Protein AF-A0A382IXW3-F1 (afdb_monomer_lite)

Sequence (62 aa):
MILIDFNQVMIGNLMMNAKTQADVSEDLLRHMILNTLRNYRKQFTKQYGEIIICNDSRHYWR

Organism: NCBI:txid408172

Foldseek 3Di:
DAEDALVVLLVVLQVVVVVVDVDDDPVVSVVSSVVVVVVCCVVPCVPPNDYDYDYDDPDDPD

Radius of gyration: 13.63 Å; chains: 1; bounding box: 35×16×36 Å

Structure (mmCIF, N/CA/C/O backbone):
data_AF-A0A382IXW3-F1
#
_entry.id   AF-A0A382IXW3-F1
#
lo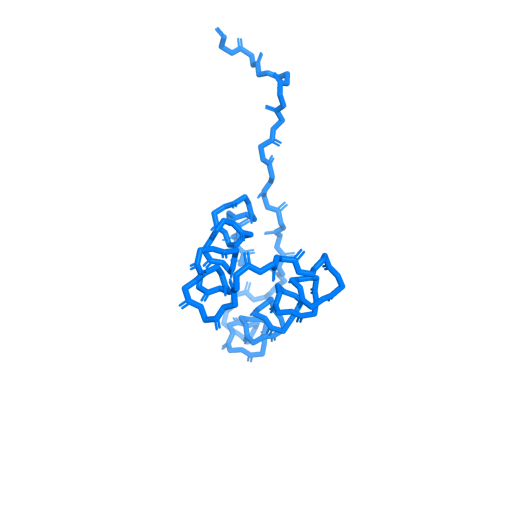op_
_atom_site.group_PDB
_atom_site.id
_atom_site.type_symbol
_atom_site.label_atom_id
_atom_site.label_alt_id
_atom_site.label_comp_id
_atom_site.label_asym_id
_atom_site.label_entity_id
_atom_site.label_seq_id
_atom_site.pdbx_PDB_ins_code
_atom_site.Cartn_x
_atom_site.Cartn_y
_atom_site.Cartn_z
_atom_site.occupancy
_atom_site.B_iso_or_equiv
_atom_site.auth_seq_id
_atom_site.auth_comp_id
_atom_site.auth_asym_id
_atom_site.auth_atom_id
_atom_site.pdbx_PDB_model_num
ATOM 1 N N . MET A 1 1 ? -12.917 3.382 7.646 1.00 93.12 1 MET A N 1
ATOM 2 C CA . MET A 1 1 ? -12.083 2.593 6.715 1.00 93.12 1 MET A CA 1
ATOM 3 C C . MET A 1 1 ? -10.833 3.404 6.401 1.00 93.12 1 MET A C 1
ATOM 5 O O . MET A 1 1 ? -10.949 4.625 6.414 1.00 93.12 1 MET A O 1
ATOM 9 N N . ILE A 1 2 ? -9.672 2.794 6.150 1.00 97.19 2 ILE A N 1
ATOM 10 C CA . ILE A 1 2 ? -8.437 3.514 5.781 1.00 97.19 2 ILE A CA 1
ATOM 11 C C . ILE A 1 2 ? -8.196 3.311 4.282 1.00 97.19 2 ILE A C 1
ATOM 13 O O . ILE A 1 2 ? -7.888 2.199 3.869 1.00 97.19 2 ILE A O 1
ATOM 17 N N . LEU A 1 3 ? -8.340 4.364 3.476 1.00 97.25 3 LEU A N 1
ATOM 18 C CA . LEU A 1 3 ? -8.047 4.328 2.040 1.00 97.25 3 LEU A CA 1
ATOM 19 C C . LEU A 1 3 ? -6.618 4.819 1.810 1.00 97.25 3 LEU A C 1
ATOM 21 O O . LEU A 1 3 ? -6.296 5.951 2.169 1.00 97.25 3 LEU A O 1
ATOM 25 N N . ILE A 1 4 ? -5.768 3.971 1.240 1.00 96.94 4 ILE A N 1
ATOM 26 C CA . ILE A 1 4 ? -4.366 4.303 0.976 1.00 96.94 4 ILE A CA 1
ATOM 27 C C . ILE A 1 4 ? -4.157 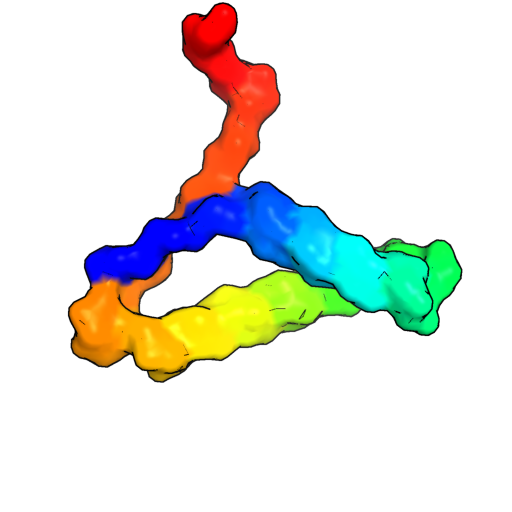4.398 -0.528 1.00 96.94 4 ILE A C 1
ATOM 29 O O . ILE A 1 4 ? -4.334 3.406 -1.229 1.00 96.94 4 ILE A O 1
ATOM 33 N N . ASP A 1 5 ? -3.727 5.568 -1.001 1.00 96.94 5 ASP A N 1
ATOM 34 C CA . ASP A 1 5 ? -3.124 5.717 -2.327 1.00 96.94 5 ASP A CA 1
ATOM 35 C C . ASP A 1 5 ? -1.762 5.010 -2.327 1.00 96.94 5 ASP A C 1
ATOM 37 O O . ASP A 1 5 ? -0.769 5.503 -1.780 1.00 96.94 5 ASP A O 1
ATOM 41 N N . PHE A 1 6 ? -1.738 3.792 -2.860 1.00 96.62 6 PHE A N 1
ATOM 42 C CA . PHE A 1 6 ? -0.577 2.921 -2.768 1.00 96.62 6 PHE A CA 1
ATOM 43 C C 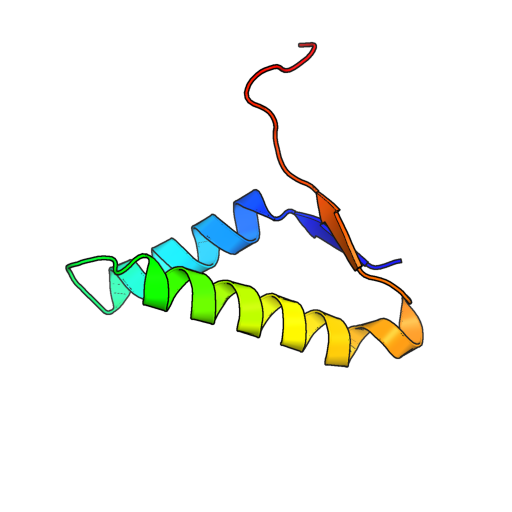. PHE A 1 6 ? 0.544 3.365 -3.699 1.00 96.62 6 PHE A C 1
ATOM 45 O O . PHE A 1 6 ? 1.705 3.370 -3.290 1.00 96.62 6 PHE A O 1
ATOM 52 N N . ASN A 1 7 ? 0.201 3.815 -4.906 1.00 95.06 7 ASN A N 1
ATOM 53 C CA . ASN A 1 7 ? 1.152 4.320 -5.888 1.00 95.06 7 ASN A CA 1
ATOM 54 C C . ASN A 1 7 ? 1.998 5.451 -5.294 1.00 95.06 7 ASN A C 1
ATOM 56 O O . ASN A 1 7 ? 3.229 5.410 -5.369 1.00 95.06 7 ASN A O 1
ATOM 60 N N . GLN A 1 8 ? 1.360 6.418 -4.628 1.00 95.00 8 GLN A N 1
ATOM 61 C CA . GLN A 1 8 ? 2.082 7.530 -4.008 1.00 95.00 8 GLN A CA 1
ATOM 62 C C . GLN A 1 8 ? 2.924 7.099 -2.803 1.00 95.00 8 GLN A C 1
ATOM 64 O O . GLN A 1 8 ? 4.040 7.592 -2.622 1.00 95.00 8 GLN A O 1
ATOM 69 N N . VAL A 1 9 ? 2.457 6.133 -2.005 1.00 95.81 9 VAL A N 1
ATOM 70 C CA . VAL A 1 9 ? 3.257 5.564 -0.904 1.00 95.81 9 VAL A CA 1
ATOM 71 C C . VAL A 1 9 ? 4.513 4.863 -1.432 1.00 95.81 9 VAL A C 1
ATOM 73 O O . VAL A 1 9 ? 5.590 5.012 -0.844 1.00 95.81 9 VAL A O 1
ATOM 76 N N . MET A 1 10 ? 4.404 4.125 -2.539 1.00 94.88 10 MET A N 1
ATOM 77 C CA . MET A 1 10 ? 5.545 3.468 -3.181 1.00 94.88 10 MET A CA 1
ATOM 78 C C . MET A 1 10 ? 6.555 4.492 -3.705 1.00 94.88 10 MET A C 1
ATOM 80 O O . MET A 1 10 ? 7.742 4.391 -3.390 1.00 94.88 10 MET A O 1
ATOM 84 N N . ILE A 1 11 ? 6.090 5.506 -4.444 1.00 94.06 11 ILE A N 1
ATOM 85 C CA . ILE A 1 11 ? 6.947 6.565 -5.000 1.00 94.06 11 ILE A CA 1
ATOM 86 C C . ILE A 1 11 ? 7.638 7.344 -3.875 1.00 94.06 11 ILE A C 1
ATOM 88 O O . ILE A 1 11 ? 8.839 7.594 -3.953 1.00 94.06 11 ILE A O 1
ATOM 92 N N . GLY A 1 12 ? 6.926 7.676 -2.795 1.00 93.19 12 GLY A N 1
ATOM 93 C CA . GLY A 1 12 ? 7.508 8.362 -1.641 1.00 93.19 12 GLY A CA 1
ATOM 94 C C . GLY A 1 12 ? 8.637 7.566 -0.975 1.00 93.19 12 GL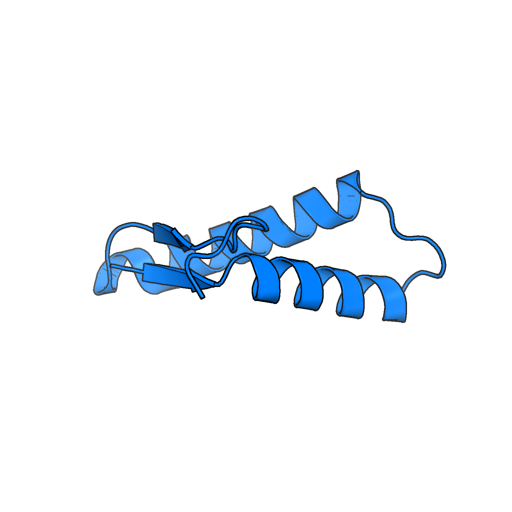Y A C 1
ATOM 95 O O . GLY A 1 12 ? 9.697 8.124 -0.684 1.00 93.19 12 GLY A O 1
ATOM 96 N N . ASN A 1 13 ? 8.449 6.255 -0.785 1.00 92.06 13 ASN A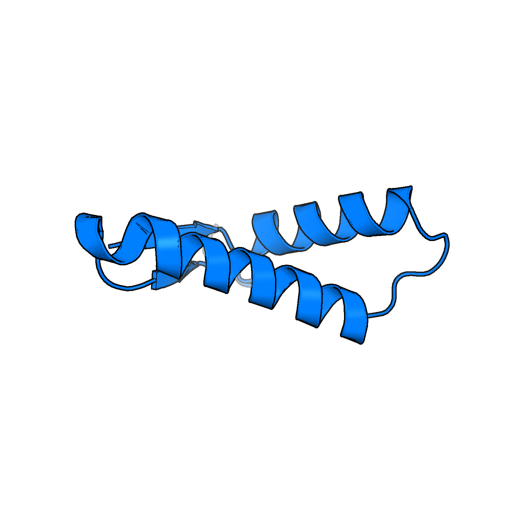 N 1
ATOM 97 C CA . ASN A 1 13 ? 9.490 5.376 -0.240 1.00 92.06 13 ASN A CA 1
ATOM 98 C C . ASN A 1 13 ? 10.699 5.267 -1.178 1.00 92.06 13 ASN A C 1
ATOM 100 O O . ASN A 1 13 ? 11.837 5.352 -0.714 1.00 92.06 13 ASN A O 1
ATOM 104 N N . LEU A 1 14 ? 10.454 5.144 -2.485 1.00 93.00 14 LEU A N 1
ATOM 105 C CA . LEU A 1 14 ? 11.500 5.101 -3.505 1.00 93.00 14 LEU A CA 1
ATOM 106 C C . LEU A 1 14 ? 12.333 6.385 -3.502 1.00 93.00 14 LEU A C 1
ATOM 108 O O . LEU A 1 14 ? 13.555 6.321 -3.430 1.00 93.00 14 LEU A O 1
ATOM 112 N N . MET A 1 15 ? 11.682 7.549 -3.516 1.00 91.56 15 MET A N 1
ATOM 113 C CA . MET A 1 15 ? 12.359 8.849 -3.505 1.00 91.56 15 MET A CA 1
ATOM 114 C C . MET A 1 15 ? 13.183 9.058 -2.231 1.00 91.56 15 MET A C 1
ATOM 116 O O . MET A 1 15 ? 14.254 9.661 -2.277 1.00 91.56 15 MET A O 1
ATOM 120 N N . MET A 1 16 ? 12.709 8.567 -1.084 1.00 88.19 16 MET A N 1
ATOM 121 C CA . MET A 1 16 ? 13.458 8.650 0.170 1.00 88.19 16 MET A CA 1
ATOM 122 C C . MET A 1 16 ? 14.679 7.719 0.176 1.00 88.19 16 MET A C 1
ATOM 124 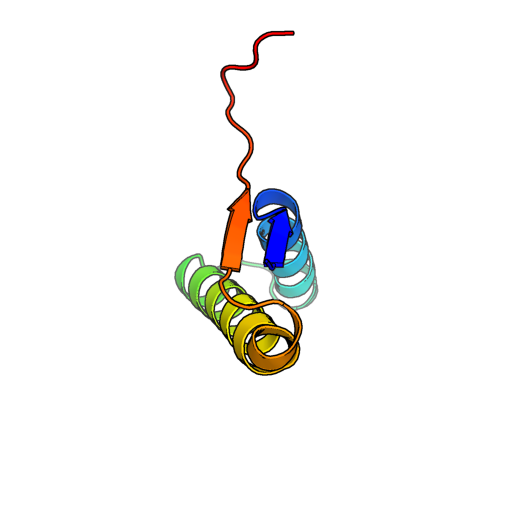O O . MET A 1 16 ? 15.751 8.131 0.622 1.00 88.19 16 MET A O 1
ATOM 128 N N . ASN A 1 17 ? 14.542 6.503 -0.359 1.00 86.56 17 ASN A N 1
ATOM 129 C CA . ASN A 1 17 ? 15.651 5.561 -0.502 1.00 86.56 17 ASN A CA 1
ATOM 130 C C . ASN A 1 17 ? 16.697 6.054 -1.520 1.00 86.56 17 ASN A C 1
ATOM 132 O O . ASN A 1 17 ? 17.881 6.084 -1.200 1.00 86.56 17 ASN A O 1
ATOM 136 N N . ALA A 1 18 ? 16.268 6.567 -2.675 1.00 87.19 18 ALA A N 1
ATOM 137 C CA . ALA A 1 18 ? 17.151 7.113 -3.711 1.00 87.19 18 ALA A CA 1
ATOM 138 C C . ALA A 1 18 ? 17.961 8.344 -3.250 1.00 87.19 18 ALA A C 1
ATOM 140 O O . ALA A 1 18 ? 19.012 8.646 -3.806 1.00 87.19 18 ALA A O 1
ATOM 141 N N . LYS A 1 19 ? 17.505 9.068 -2.216 1.00 84.62 19 LYS A N 1
ATOM 142 C CA . LYS A 1 19 ? 18.298 10.141 -1.582 1.00 84.62 19 LYS A CA 1
ATOM 143 C C . LYS A 1 19 ? 19.448 9.619 -0.724 1.00 84.62 19 LYS A C 1
ATOM 145 O O . LYS A 1 19 ? 20.399 10.354 -0.483 1.00 84.62 19 LYS A O 1
ATOM 150 N N . THR A 1 20 ? 19.322 8.408 -0.189 1.00 80.50 20 THR A N 1
ATOM 151 C CA . THR A 1 20 ? 20.274 7.831 0.771 1.00 80.50 20 THR A CA 1
ATOM 152 C C . THR A 1 20 ? 21.191 6.787 0.145 1.00 80.50 20 THR A C 1
ATOM 154 O O . THR A 1 20 ? 22.286 6.570 0.659 1.00 80.50 20 THR A O 1
ATOM 157 N N . GLN A 1 21 ? 20.778 6.157 -0.954 1.00 80.31 21 GLN A N 1
ATOM 158 C CA . GLN A 1 21 ? 21.535 5.131 -1.665 1.00 80.31 21 GLN A CA 1
ATOM 159 C C . GLN A 1 21 ? 21.506 5.407 -3.170 1.00 80.31 21 GLN A C 1
ATOM 161 O O . GLN A 1 21 ? 20.477 5.807 -3.707 1.00 80.31 21 GLN A O 1
ATOM 166 N N . ALA A 1 22 ? 22.644 5.195 -3.840 1.00 74.00 22 ALA A N 1
ATOM 167 C CA . ALA A 1 22 ? 22.755 5.366 -5.290 1.00 74.00 22 ALA A CA 1
ATOM 168 C C . ALA A 1 22 ? 21.994 4.275 -6.064 1.00 74.00 22 ALA A C 1
ATOM 170 O O . ALA A 1 22 ? 21.416 4.564 -7.107 1.00 74.00 22 ALA A O 1
ATOM 171 N N . ASP A 1 23 ? 21.954 3.056 -5.515 1.00 81.50 23 ASP A N 1
ATOM 172 C CA . ASP A 1 23 ? 21.218 1.926 -6.075 1.00 81.50 23 ASP A CA 1
ATOM 173 C C . ASP A 1 23 ? 19.973 1.612 -5.250 1.00 81.50 23 ASP A C 1
ATOM 175 O O . ASP A 1 23 ? 20.010 1.537 -4.019 1.00 81.50 23 ASP A O 1
ATOM 179 N N . VAL A 1 24 ? 18.867 1.379 -5.954 1.00 81.56 24 VAL A N 1
ATOM 180 C CA . VAL A 1 24 ? 17.590 0.991 -5.358 1.00 81.56 24 VAL A CA 1
ATOM 181 C C . VAL A 1 24 ? 17.518 -0.531 -5.298 1.00 81.56 24 VAL A C 1
ATOM 183 O O . VAL A 1 24 ? 17.426 -1.203 -6.324 1.00 81.56 24 VAL A O 1
ATOM 186 N N . SER A 1 25 ? 17.505 -1.082 -4.084 1.00 88.19 25 SER A N 1
ATOM 187 C CA . SER A 1 25 ? 17.202 -2.498 -3.857 1.00 88.19 25 SER A CA 1
ATOM 188 C C . SER A 1 25 ? 15.690 -2.707 -3.752 1.00 88.19 25 SER A C 1
ATOM 190 O O . SER A 1 25 ? 15.038 -2.142 -2.870 1.00 88.19 25 SER A O 1
ATOM 192 N N . GLU A 1 26 ? 15.126 -3.552 -4.620 1.00 90.25 26 GLU A N 1
ATOM 193 C CA . GLU A 1 26 ? 13.695 -3.883 -4.596 1.00 90.25 26 GLU A CA 1
ATOM 194 C C . GLU A 1 26 ? 13.267 -4.511 -3.259 1.00 90.25 26 GLU A C 1
ATOM 196 O O . GLU A 1 26 ? 12.225 -4.152 -2.708 1.00 90.25 26 GLU A O 1
ATOM 201 N N . ASP A 1 27 ? 14.080 -5.411 -2.698 1.00 92.88 27 ASP A N 1
ATOM 202 C CA . ASP A 1 27 ? 13.771 -6.079 -1.431 1.00 92.88 27 ASP A CA 1
ATOM 203 C C . ASP A 1 27 ? 13.722 -5.087 -0.266 1.00 92.88 27 ASP A C 1
ATOM 205 O O . ASP A 1 27 ? 12.790 -5.115 0.545 1.00 92.88 27 ASP A O 1
ATOM 209 N N . LEU A 1 28 ? 14.684 -4.160 -0.209 1.00 91.19 28 LEU A N 1
ATOM 210 C CA . LEU A 1 28 ? 14.679 -3.093 0.787 1.00 91.19 28 LEU A CA 1
ATOM 211 C C . LEU A 1 28 ? 13.439 -2.208 0.628 1.00 91.19 28 LEU A C 1
ATOM 213 O O . LEU A 1 28 ? 12.746 -1.934 1.610 1.00 91.19 28 LEU A O 1
ATOM 217 N N . LEU A 1 29 ? 13.122 -1.811 -0.606 1.00 92.25 29 LEU A N 1
ATOM 218 C CA . LEU A 1 29 ? 11.962 -0.978 -0.904 1.00 92.25 29 LEU A CA 1
ATOM 219 C C . LEU A 1 29 ? 10.654 -1.665 -0.481 1.00 92.25 29 LEU A C 1
ATOM 221 O O . LEU A 1 29 ? 9.812 -1.044 0.174 1.00 92.25 29 LEU A O 1
ATOM 225 N N . ARG A 1 30 ? 10.507 -2.963 -0.768 1.00 95.19 30 ARG A N 1
ATOM 226 C CA . ARG A 1 30 ? 9.366 -3.783 -0.334 1.00 95.19 30 ARG A CA 1
ATOM 227 C C . ARG A 1 30 ? 9.235 -3.779 1.189 1.00 95.19 30 ARG A C 1
ATOM 229 O O . ARG A 1 30 ? 8.142 -3.553 1.711 1.00 95.19 30 ARG A O 1
ATOM 236 N N . HIS A 1 31 ? 10.339 -3.974 1.910 1.00 95.25 31 HIS A N 1
ATOM 237 C CA . HIS A 1 31 ? 10.349 -3.926 3.374 1.00 95.25 31 HIS A CA 1
ATOM 238 C C . HIS A 1 31 ? 9.968 -2.550 3.931 1.00 95.25 31 HIS A C 1
ATOM 240 O O . HIS A 1 31 ? 9.226 -2.478 4.916 1.00 95.25 31 HIS A O 1
ATOM 246 N N . MET A 1 32 ? 10.438 -1.465 3.316 1.00 93.94 32 MET A N 1
ATOM 247 C CA . MET A 1 32 ? 10.086 -0.101 3.717 1.00 93.94 32 MET A CA 1
ATOM 248 C C . MET A 1 32 ? 8.585 0.154 3.546 1.00 93.94 32 MET A C 1
ATOM 250 O O . MET A 1 32 ? 7.919 0.534 4.510 1.00 93.94 32 MET A O 1
ATOM 254 N N . ILE A 1 33 ? 8.031 -0.166 2.374 1.00 96.06 33 ILE A N 1
ATOM 255 C CA . ILE A 1 33 ? 6.605 0.012 2.069 1.00 96.06 33 ILE A CA 1
ATOM 256 C C . ILE A 1 33 ? 5.726 -0.787 3.045 1.00 96.06 33 ILE A C 1
ATOM 258 O O . ILE A 1 33 ? 4.792 -0.236 3.632 1.00 96.06 33 ILE A O 1
ATOM 262 N N . LEU A 1 34 ? 6.036 -2.067 3.281 1.00 96.75 34 LEU A N 1
ATOM 263 C CA . LEU A 1 34 ? 5.278 -2.907 4.218 1.00 96.75 34 LEU A CA 1
ATOM 264 C C . LEU A 1 34 ? 5.329 -2.362 5.652 1.00 96.75 34 LEU A C 1
ATOM 266 O O . LEU A 1 34 ? 4.326 -2.399 6.370 1.00 96.75 34 LEU A O 1
ATOM 270 N N . ASN A 1 35 ? 6.472 -1.815 6.071 1.00 96.69 35 ASN A N 1
ATOM 271 C CA . ASN A 1 35 ? 6.600 -1.167 7.373 1.00 96.69 35 ASN A CA 1
ATOM 272 C C . ASN A 1 35 ? 5.767 0.116 7.472 1.00 96.69 35 ASN A C 1
ATOM 274 O O . ASN A 1 35 ? 5.122 0.325 8.503 1.00 96.69 35 ASN A O 1
ATOM 278 N N . THR A 1 36 ? 5.726 0.934 6.417 1.00 95.81 36 THR A N 1
ATOM 279 C CA . THR A 1 36 ? 4.854 2.115 6.340 1.00 95.81 36 THR A CA 1
ATOM 280 C C . THR A 1 36 ? 3.382 1.720 6.484 1.00 95.81 36 THR A C 1
ATOM 282 O O . THR A 1 36 ? 2.687 2.261 7.346 1.00 95.81 36 THR A O 1
ATOM 285 N N . LEU A 1 37 ? 2.918 0.715 5.730 1.00 96.88 37 LEU A N 1
ATOM 286 C CA . LEU A 1 37 ? 1.540 0.211 5.817 1.00 96.88 37 LEU A CA 1
ATOM 287 C C . LEU A 1 37 ? 1.208 -0.339 7.212 1.00 96.88 37 LEU A C 1
ATOM 289 O O . LEU A 1 37 ? 0.151 -0.035 7.770 1.00 96.88 37 LEU A O 1
ATOM 293 N N . ARG A 1 38 ? 2.123 -1.114 7.810 1.00 96.81 38 ARG A N 1
ATOM 294 C CA . ARG A 1 38 ? 1.975 -1.635 9.178 1.00 96.81 38 ARG A CA 1
ATOM 295 C C . ARG A 1 38 ? 1.822 -0.506 10.195 1.00 96.81 38 ARG A C 1
ATOM 297 O O . ARG A 1 38 ? 1.010 -0.628 11.113 1.00 96.81 38 ARG A O 1
ATOM 304 N N . ASN A 1 39 ? 2.588 0.573 10.042 1.00 96.81 39 ASN A N 1
ATOM 305 C CA . ASN A 1 39 ? 2.510 1.723 10.934 1.00 96.81 39 ASN A CA 1
ATOM 306 C C . ASN A 1 39 ? 1.141 2.412 10.834 1.00 96.81 39 ASN A C 1
ATOM 308 O O . ASN A 1 39 ? 0.481 2.604 11.854 1.00 96.81 39 ASN A O 1
ATOM 312 N N . TYR A 1 40 ? 0.654 2.669 9.614 1.00 96.00 40 TYR A N 1
ATOM 313 C CA . TYR A 1 40 ? -0.684 3.231 9.408 1.00 96.00 40 TYR A CA 1
ATOM 314 C C . TYR A 1 40 ? -1.787 2.339 9.981 1.00 96.00 40 TYR A C 1
ATOM 316 O O . TYR A 1 40 ? -2.678 2.845 10.662 1.00 96.00 40 TYR A O 1
ATOM 324 N N . ARG A 1 41 ? -1.699 1.012 9.800 1.00 95.94 41 ARG A N 1
ATOM 325 C CA . ARG A 1 41 ? -2.636 0.060 10.425 1.00 95.94 41 ARG A CA 1
ATOM 326 C C . ARG A 1 41 ? -2.649 0.238 11.941 1.00 95.94 41 ARG A C 1
ATOM 328 O O . ARG A 1 41 ? -3.693 0.478 12.539 1.00 95.94 41 ARG A O 1
ATOM 335 N N . LYS A 1 42 ? -1.474 0.168 12.571 1.00 97.12 42 LYS A N 1
ATOM 336 C CA . LYS A 1 42 ? -1.341 0.270 14.030 1.00 97.12 42 LYS A CA 1
ATOM 337 C C . LYS A 1 42 ? -1.892 1.595 14.566 1.00 97.12 42 LYS A C 1
ATOM 339 O O . LYS A 1 42 ? -2.524 1.599 15.619 1.00 97.12 42 LYS A O 1
ATOM 344 N N . GLN A 1 43 ? -1.659 2.692 13.853 1.00 97.12 43 GLN A N 1
ATOM 345 C CA . GLN A 1 43 ? -2.077 4.028 14.268 1.00 97.12 43 GLN A CA 1
ATOM 346 C C . GLN A 1 43 ? -3.585 4.257 14.097 1.00 97.12 43 GLN A C 1
ATOM 348 O O . GLN A 1 43 ? -4.221 4.835 14.975 1.00 97.12 43 GLN A O 1
ATOM 353 N N . PHE A 1 44 ? -4.164 3.808 12.983 1.00 97.19 44 PHE A N 1
ATOM 354 C CA . PHE A 1 44 ? -5.480 4.272 12.541 1.00 97.19 44 PHE A CA 1
ATOM 355 C C . PHE A 1 44 ? -6.581 3.213 12.613 1.00 97.19 44 PHE A C 1
ATOM 357 O O . PHE A 1 44 ? -7.757 3.574 12.610 1.00 97.19 44 PHE A O 1
ATOM 364 N N . THR A 1 45 ? -6.258 1.923 12.752 1.00 97.12 45 THR A N 1
ATOM 365 C CA . THR A 1 45 ? -7.276 0.855 12.726 1.00 97.12 45 THR A CA 1
ATOM 366 C C . THR A 1 45 ? -8.297 0.961 13.856 1.00 97.12 45 THR A C 1
ATOM 368 O O . THR A 1 45 ? -9.463 0.647 13.642 1.00 97.12 45 THR A O 1
ATOM 371 N N . LYS A 1 46 ? -7.928 1.474 15.037 1.00 97.19 46 LYS A N 1
ATOM 372 C CA . LYS A 1 46 ? -8.898 1.650 16.135 1.00 97.19 46 LYS A CA 1
ATOM 373 C C . LYS A 1 46 ? -10.021 2.633 15.778 1.00 97.19 46 LYS A C 1
ATOM 375 O O . LYS A 1 46 ? -11.155 2.440 16.198 1.00 97.19 46 LYS A O 1
ATOM 380 N N . GLN A 1 47 ? -9.699 3.687 15.031 1.00 97.88 47 GLN A N 1
ATOM 381 C CA . GLN A 1 47 ? -10.644 4.749 14.681 1.00 97.88 47 GLN A CA 1
ATOM 382 C C . GLN A 1 47 ? -11.323 4.491 13.335 1.00 97.88 47 GLN A C 1
ATOM 384 O O . GLN A 1 47 ? -12.502 4.784 13.159 1.00 97.88 47 GLN A O 1
ATOM 389 N N . TYR A 1 48 ? -10.573 3.947 12.381 1.00 97.38 48 TYR A N 1
ATOM 390 C CA . TYR A 1 48 ? -10.993 3.843 10.995 1.00 97.38 48 TYR A CA 1
ATOM 391 C C . TYR A 1 48 ? -11.105 2.387 10.520 1.00 97.38 48 TYR A C 1
ATOM 393 O O . TYR A 1 48 ? -11.456 2.172 9.374 1.00 97.38 48 TYR A O 1
ATOM 401 N N . GLY A 1 49 ? -10.880 1.360 11.331 1.00 96.06 49 GLY A N 1
ATOM 402 C CA . GLY A 1 49 ? -11.053 -0.036 10.906 1.00 96.06 49 GLY A CA 1
ATOM 403 C C . GLY A 1 49 ? -10.013 -0.513 9.881 1.00 96.06 49 GLY A C 1
ATOM 404 O O . GLY A 1 49 ? -8.826 -0.199 9.987 1.00 96.06 49 GLY A O 1
ATOM 405 N N . GLU A 1 50 ? -10.447 -1.321 8.914 1.00 96.19 50 GLU A N 1
ATOM 406 C CA . GLU A 1 50 ? -9.549 -2.011 7.980 1.00 96.19 50 GLU A CA 1
ATOM 407 C C . GLU A 1 50 ? -8.930 -1.096 6.912 1.00 96.19 50 GLU A C 1
ATOM 409 O O . GLU A 1 50 ? -9.479 -0.047 6.552 1.00 96.19 50 GLU A O 1
ATOM 414 N N . ILE A 1 51 ? -7.774 -1.533 6.403 1.00 97.38 51 ILE A N 1
ATOM 415 C CA . ILE A 1 51 ? -7.049 -0.893 5.301 1.00 97.38 51 ILE A CA 1
ATOM 416 C C . ILE A 1 51 ? -7.582 -1.394 3.962 1.00 97.38 51 ILE A C 1
ATOM 418 O O . ILE A 1 51 ? -7.712 -2.598 3.756 1.00 97.38 51 ILE A O 1
ATOM 422 N N . ILE A 1 52 ? -7.786 -0.462 3.035 1.00 97.69 52 ILE A N 1
ATOM 423 C CA . ILE A 1 52 ? -7.998 -0.718 1.614 1.00 97.69 52 ILE A CA 1
ATOM 424 C C . ILE A 1 52 ? -6.868 -0.059 0.829 1.00 97.69 52 ILE A C 1
ATOM 426 O O . ILE A 1 52 ? -6.586 1.132 0.983 1.00 97.69 52 ILE A O 1
ATOM 430 N N . ILE A 1 53 ? -6.226 -0.863 -0.012 1.00 96.88 53 ILE A N 1
ATOM 431 C CA . ILE A 1 53 ? -5.154 -0.443 -0.909 1.00 96.88 53 ILE A CA 1
ATOM 432 C C . ILE A 1 53 ? -5.794 -0.005 -2.227 1.00 96.88 53 ILE A C 1
ATOM 434 O O . ILE A 1 53 ? -6.416 -0.814 -2.914 1.00 96.88 53 ILE A O 1
ATOM 438 N N . CYS A 1 54 ? -5.635 1.269 -2.572 1.00 97.06 54 CYS A N 1
ATOM 439 C CA . CYS A 1 54 ? -6.048 1.834 -3.849 1.00 97.06 54 CYS A CA 1
ATOM 440 C C . CYS A 1 54 ? -4.823 1.909 -4.760 1.00 97.06 54 CYS A C 1
ATOM 442 O O . CYS A 1 54 ? -3.829 2.534 -4.395 1.00 97.06 54 CYS A O 1
ATOM 444 N N . ASN A 1 55 ? -4.892 1.274 -5.928 1.00 94.81 55 ASN A N 1
ATOM 445 C CA . ASN A 1 55 ? -3.789 1.243 -6.880 1.00 94.81 55 ASN A CA 1
ATOM 446 C C . ASN A 1 55 ? -4.262 1.724 -8.249 1.00 94.81 55 ASN A C 1
ATOM 448 O O . ASN A 1 55 ? -5.347 1.340 -8.694 1.00 94.81 55 ASN A O 1
ATOM 452 N N . ASP A 1 56 ? -3.435 2.504 -8.936 1.00 92.75 56 ASP A N 1
ATOM 453 C CA . ASP A 1 56 ? -3.751 2.897 -10.306 1.00 92.75 56 ASP A CA 1
ATOM 454 C C . ASP A 1 56 ? -3.584 1.714 -11.261 1.00 92.75 56 ASP A C 1
ATOM 456 O O . ASP A 1 56 ? -2.681 0.881 -11.129 1.00 92.75 56 ASP A O 1
ATOM 460 N N . SER A 1 57 ? -4.454 1.675 -12.265 1.00 89.12 57 SER A N 1
ATOM 461 C CA . SER A 1 57 ? -4.346 0.785 -13.415 1.00 89.12 57 SER A CA 1
ATOM 462 C C . SER A 1 57 ? -3.830 1.568 -14.618 1.00 89.12 57 SER A C 1
ATOM 464 O O . SER A 1 57 ? -4.192 2.727 -14.818 1.00 89.12 57 SER A O 1
ATOM 466 N N . ARG A 1 58 ? -3.029 0.917 -15.469 1.00 89.62 58 ARG A N 1
ATOM 467 C CA . ARG A 1 58 ? -2.641 1.478 -16.776 1.00 89.62 58 ARG A CA 1
ATOM 468 C C . ARG A 1 58 ? -3.799 1.498 -17.775 1.00 89.62 58 ARG A C 1
ATOM 470 O O . ARG A 1 58 ? -3.753 2.251 -18.738 1.00 89.62 58 ARG A O 1
ATOM 477 N N . HIS A 1 59 ? -4.824 0.682 -17.542 1.00 90.12 59 HIS A N 1
ATOM 478 C CA . HIS A 1 59 ? -6.057 0.682 -18.319 1.00 90.12 59 HIS A CA 1
ATOM 479 C C . HIS A 1 59 ? -7.088 1.516 -17.571 1.00 90.12 59 HIS A C 1
ATOM 481 O O . HIS A 1 59 ? -7.743 1.029 -16.646 1.00 90.12 59 HIS A O 1
ATOM 487 N N . TYR A 1 60 ? -7.164 2.789 -17.941 1.00 90.00 60 TYR A N 1
ATOM 488 C CA . TYR A 1 60 ? -8.127 3.735 -17.404 1.00 90.00 60 TYR A CA 1
ATOM 489 C C . TYR A 1 60 ? -9.269 3.953 -18.406 1.00 90.00 60 TYR A C 1
ATOM 491 O O . TYR A 1 60 ? -9.147 3.656 -19.588 1.00 90.00 60 TYR A O 1
ATOM 499 N N . TRP A 1 61 ? -10.413 4.402 -17.894 1.00 92.12 61 TRP A N 1
ATOM 500 C CA . TRP A 1 61 ? -11.635 4.617 -18.678 1.00 92.12 61 TRP A CA 1
ATOM 501 C C . TRP A 1 61 ? -11.675 5.976 -19.392 1.00 92.12 61 TRP A C 1
ATOM 503 O O . TRP A 1 61 ? -12.511 6.169 -20.270 1.00 92.12 61 TRP A O 1
ATOM 513 N N . ARG A 1 62 ? -10.836 6.922 -18.949 1.00 87.75 62 ARG A N 1
ATOM 514 C CA . ARG A 1 62 ? -10.624 8.210 -19.625 1.00 87.75 62 ARG A CA 1
ATOM 515 C C . ARG A 1 62 ? -9.849 8.018 -20.924 1.00 87.75 62 ARG A C 1
ATOM 517 O O . ARG A 1 62 ? -9.961 8.912 -21.780 1.00 87.75 62 ARG A O 1
#

pLDDT: mean 92.94, std 5.18, range [74.0, 97.88]

Secondary structure (DSSP, 8-state):
-EEEEHHHHHHHHHHHHHHH-SS--HHHHHHHHHHHHHHHHHHHHHHH-SEEEE---SS---